Protein AF-A0A9D2G5L5-F1 (afdb_monomer_lite)

Organism: NCBI:txid2838603

Radius of gyration: 13.99 Å; chains: 1; bounding box: 35×31×36 Å

Sequence (113 aa):
MSSQYHLGKGLHDAEVMKINEIQLLYDYHEKNPRRNYLEIELNSSQALFDRNIKAVRLYNYKIIEGDLTLIGTWWLDDQIVSQGSFLVVKMQFRSQCAIHKLTVKCSDYELIK

pLDDT: mean 88.25, std 10.61, range [40.03, 97.0]

Structure (mmCIF, N/CA/C/O backbone):
data_AF-A0A9D2G5L5-F1
#
_entry.id   AF-A0A9D2G5L5-F1
#
loop_
_atom_site.group_PDB
_atom_site.id
_atom_site.type_symbol
_atom_site.label_atom_id
_atom_site.label_alt_id
_atom_site.label_comp_id
_atom_site.label_asym_id
_atom_site.label_entity_id
_atom_site.label_seq_id
_atom_site.pdbx_PDB_ins_code
_atom_site.Cartn_x
_atom_site.Cartn_y
_atom_site.Cartn_z
_atom_site.occupancy
_atom_site.B_iso_or_equiv
_atom_site.auth_seq_id
_atom_site.auth_comp_id
_atom_site.auth_asym_id
_atom_site.auth_atom_id
_atom_site.pdbx_PDB_model_num
ATOM 1 N N . MET A 1 1 ? 2.221 15.308 -19.890 1.00 40.03 1 MET A N 1
ATOM 2 C CA . MET A 1 1 ? 1.010 15.263 -19.045 1.00 40.03 1 MET A CA 1
ATOM 3 C C . MET A 1 1 ? 1.111 14.024 -18.170 1.00 40.03 1 MET A C 1
ATOM 5 O O . MET A 1 1 ? 1.112 12.931 -18.715 1.00 40.03 1 MET A O 1
ATOM 9 N N . SER A 1 2 ? 1.305 14.169 -16.859 1.00 47.31 2 SER A N 1
ATOM 10 C CA . SER A 1 2 ? 1.259 13.040 -15.920 1.00 47.31 2 SER A CA 1
ATOM 11 C C . SER A 1 2 ? -0.199 12.771 -15.559 1.00 47.31 2 SER A C 1
ATOM 13 O O . SER A 1 2 ? -0.806 13.573 -14.850 1.00 47.31 2 SER A O 1
ATOM 15 N N . SER A 1 3 ? -0.770 11.687 -16.076 1.00 56.56 3 SER A N 1
ATOM 16 C CA . SER A 1 3 ? -2.111 11.243 -15.691 1.00 56.56 3 SER A CA 1
ATOM 17 C C . SER A 1 3 ? -2.101 10.798 -14.226 1.00 56.56 3 SER A C 1
ATOM 19 O O . SER A 1 3 ? -1.258 9.989 -13.834 1.00 56.56 3 SER A O 1
ATOM 21 N N . GLN A 1 4 ? -3.003 11.361 -13.420 1.00 62.72 4 GLN A N 1
ATOM 22 C CA . GLN A 1 4 ? -3.224 10.962 -12.029 1.00 62.72 4 GLN A CA 1
ATOM 23 C C . GLN A 1 4 ? -4.328 9.903 -11.976 1.00 62.72 4 GLN A C 1
ATOM 25 O O . GLN A 1 4 ? -5.394 10.091 -12.563 1.00 62.72 4 GLN A O 1
ATOM 30 N N . TYR A 1 5 ? -4.056 8.801 -11.280 1.00 69.88 5 TYR A N 1
ATOM 31 C CA . TYR A 1 5 ? -4.996 7.700 -11.049 1.00 69.88 5 TYR A CA 1
ATOM 32 C C . TYR A 1 5 ? -5.117 7.423 -9.543 1.00 69.88 5 TYR A C 1
ATOM 34 O O . TYR A 1 5 ? -4.289 7.892 -8.770 1.00 69.88 5 TYR A O 1
ATOM 42 N N . HIS A 1 6 ? -6.125 6.657 -9.133 1.00 71.62 6 HIS A N 1
ATOM 43 C CA . HIS A 1 6 ? -6.319 6.193 -7.750 1.00 71.62 6 HIS A CA 1
ATOM 44 C C . HIS A 1 6 ? -6.233 4.657 -7.714 1.00 71.62 6 HIS A C 1
ATOM 46 O O . HIS A 1 6 ? -6.474 4.015 -8.743 1.00 71.62 6 HIS A O 1
ATOM 52 N N . LEU A 1 7 ? -5.950 4.057 -6.556 1.00 73.06 7 LEU A N 1
ATOM 53 C CA . LEU A 1 7 ? -5.871 2.612 -6.273 1.00 73.06 7 LEU A CA 1
ATOM 54 C C . LEU A 1 7 ? -7.250 1.917 -6.295 1.00 73.06 7 LEU A C 1
ATOM 56 O O . LEU A 1 7 ? -7.533 0.993 -5.542 1.00 73.06 7 LEU A O 1
ATOM 60 N N . GLY A 1 8 ? -8.115 2.332 -7.216 1.00 60.56 8 GLY A N 1
ATOM 61 C CA . GLY A 1 8 ? -9.545 2.072 -7.167 1.00 60.56 8 GLY A CA 1
ATOM 62 C C . GLY A 1 8 ? -10.228 3.186 -6.385 1.00 60.56 8 GLY A C 1
ATOM 63 O O . GLY A 1 8 ? -9.766 3.602 -5.331 1.00 60.56 8 GLY A O 1
ATOM 64 N N . LYS A 1 9 ? -11.350 3.694 -6.897 1.00 62.72 9 LYS A N 1
ATOM 65 C CA . LYS A 1 9 ? -12.104 4.803 -6.283 1.00 62.72 9 LYS A CA 1
ATOM 66 C C . LYS A 1 9 ? -12.706 4.456 -4.907 1.00 62.72 9 LYS A C 1
ATOM 68 O O . LYS A 1 9 ? -13.627 5.134 -4.493 1.00 62.72 9 LYS A O 1
ATOM 73 N N . GLY A 1 10 ? -12.276 3.379 -4.246 1.00 64.94 10 GLY A N 1
ATOM 74 C CA . GLY A 1 10 ? -13.098 2.635 -3.302 1.00 64.94 10 GLY A CA 1
ATOM 75 C C . GLY A 1 10 ? -12.480 2.213 -1.992 1.00 64.94 10 GLY A C 1
ATOM 76 O O . GLY A 1 10 ? -13.207 1.586 -1.236 1.00 64.94 10 GLY A O 1
ATOM 77 N N . LEU A 1 11 ? -11.222 2.557 -1.710 1.00 83.62 11 LEU A N 1
ATOM 78 C CA . LEU A 1 11 ? -10.570 2.169 -0.457 1.00 83.62 11 LEU A CA 1
ATOM 79 C C . LEU A 1 11 ? -10.873 3.102 0.717 1.00 83.62 11 LEU A C 1
ATOM 81 O O . LEU A 1 11 ? -10.549 2.742 1.838 1.00 83.62 11 LEU A O 1
ATOM 85 N N . HIS A 1 12 ? -11.513 4.254 0.495 1.00 85.75 12 HIS A N 1
ATOM 86 C CA . HIS A 1 12 ? -11.907 5.167 1.575 1.00 85.75 12 HIS A CA 1
ATOM 87 C C . HIS A 1 12 ? -12.687 4.422 2.670 1.00 85.75 12 HIS A C 1
ATOM 89 O O . HIS A 1 12 ? -13.629 3.695 2.347 1.00 85.75 12 HIS A O 1
ATOM 95 N N . ASP A 1 13 ? -12.286 4.613 3.927 1.00 87.94 13 ASP A N 1
ATOM 96 C CA . ASP A 1 13 ? -12.781 3.928 5.134 1.00 87.94 13 ASP A CA 1
ATOM 97 C C . ASP A 1 13 ? -12.403 2.441 5.277 1.00 87.94 13 ASP A C 1
ATOM 99 O O . ASP A 1 13 ? -12.833 1.781 6.225 1.00 87.94 13 ASP A O 1
ATOM 103 N N . ALA A 1 14 ? -11.548 1.894 4.407 1.00 92.06 14 ALA A N 1
ATOM 104 C CA . ALA A 1 14 ? -10.951 0.582 4.644 1.00 92.06 14 ALA A CA 1
ATOM 105 C C . ALA A 1 14 ? -9.927 0.660 5.789 1.00 92.06 14 ALA A C 1
ATOM 107 O O . ALA A 1 14 ? -9.037 1.512 5.788 1.00 92.06 14 ALA A O 1
ATOM 108 N N . GLU A 1 15 ? -10.032 -0.238 6.764 1.00 94.94 15 GLU A N 1
ATOM 109 C CA . GLU A 1 15 ? -9.094 -0.310 7.888 1.00 94.94 15 GLU A CA 1
ATOM 110 C C . GLU A 1 15 ? -7.869 -1.150 7.513 1.00 94.94 15 GLU A C 1
ATOM 112 O O . GLU A 1 15 ? -8.004 -2.244 6.965 1.00 94.94 15 GLU A O 1
ATOM 117 N N . VAL A 1 16 ? -6.670 -0.664 7.832 1.00 95.62 16 VAL A N 1
ATOM 118 C CA . VAL A 1 16 ? -5.423 -1.415 7.662 1.00 95.62 16 VAL A CA 1
ATOM 119 C C . VAL A 1 16 ? -5.306 -2.459 8.765 1.00 95.62 16 VAL A C 1
ATOM 121 O O . VAL A 1 16 ? -5.074 -2.137 9.930 1.00 95.62 16 VAL A O 1
ATOM 124 N N . MET A 1 17 ? -5.408 -3.726 8.381 1.00 96.69 17 MET A N 1
ATOM 125 C CA . MET A 1 17 ? -5.340 -4.859 9.303 1.00 96.69 17 MET A CA 1
ATOM 126 C C . MET A 1 17 ? -3.907 -5.330 9.515 1.00 96.69 17 MET A C 1
ATOM 128 O O . MET A 1 17 ? -3.529 -5.726 10.617 1.00 96.69 17 MET A O 1
ATOM 132 N N . LYS A 1 18 ? -3.106 -5.314 8.447 1.00 96.69 18 LYS A N 1
ATOM 133 C CA . LYS A 1 18 ? -1.746 -5.845 8.467 1.00 96.69 18 LYS A CA 1
ATOM 134 C C . LYS A 1 18 ? -0.906 -5.236 7.358 1.00 96.69 18 LYS A C 1
ATOM 136 O O . LYS A 1 18 ? -1.420 -4.878 6.300 1.00 96.69 18 LYS A O 1
ATOM 141 N N . ILE A 1 19 ? 0.396 -5.160 7.602 1.00 96.00 19 ILE A N 1
ATOM 142 C CA . ILE A 1 19 ? 1.388 -4.785 6.600 1.00 96.00 19 ILE A CA 1
ATOM 143 C C . ILE A 1 19 ? 2.445 -5.883 6.544 1.00 96.00 19 ILE A C 1
ATOM 145 O O . ILE A 1 19 ? 3.027 -6.231 7.572 1.00 96.00 19 ILE A O 1
ATOM 149 N N . ASN A 1 20 ? 2.686 -6.420 5.350 1.00 96.06 20 ASN A N 1
ATOM 150 C CA . ASN A 1 20 ? 3.730 -7.406 5.100 1.00 96.06 20 ASN A CA 1
ATOM 151 C C . ASN A 1 20 ? 4.752 -6.843 4.106 1.00 96.06 20 ASN A C 1
ATOM 153 O O . ASN A 1 20 ? 4.405 -6.389 3.015 1.00 96.06 20 ASN A O 1
ATOM 157 N N . GLU A 1 21 ? 6.027 -6.937 4.469 1.00 95.62 21 GLU A N 1
ATOM 158 C CA . GLU A 1 21 ? 7.158 -6.673 3.584 1.00 95.62 21 GLU A CA 1
ATOM 159 C C . GLU A 1 21 ? 7.734 -8.011 3.125 1.00 95.62 21 GLU A C 1
ATOM 161 O O . GLU A 1 21 ? 8.268 -8.773 3.932 1.00 95.62 21 GLU A O 1
ATOM 166 N N . ILE A 1 22 ? 7.597 -8.334 1.838 1.00 95.62 22 ILE A N 1
ATOM 167 C CA . ILE A 1 22 ? 7.931 -9.668 1.333 1.00 95.62 22 ILE A CA 1
ATOM 168 C C . ILE A 1 22 ? 9.026 -9.562 0.281 1.00 95.62 22 ILE A C 1
ATOM 170 O O . ILE A 1 22 ? 8.891 -8.853 -0.716 1.00 95.62 22 ILE A O 1
ATOM 174 N N . GLN A 1 23 ? 10.120 -10.289 0.505 1.00 93.50 23 GLN A N 1
ATOM 175 C CA . GLN A 1 23 ? 11.172 -10.492 -0.486 1.00 93.50 23 GLN A CA 1
ATOM 176 C C . GLN A 1 23 ? 10.825 -11.716 -1.332 1.00 93.50 23 GLN A C 1
ATOM 178 O O . GLN A 1 23 ? 10.468 -12.769 -0.804 1.00 93.50 23 GLN A O 1
ATOM 183 N N . LEU A 1 24 ? 10.927 -11.571 -2.647 1.00 89.69 24 LEU A N 1
ATOM 184 C CA . LEU A 1 24 ? 10.720 -12.646 -3.606 1.00 89.69 24 LEU A CA 1
ATOM 185 C C . LEU A 1 24 ? 12.066 -13.247 -4.003 1.00 89.69 24 LEU A C 1
ATOM 187 O O . LEU A 1 24 ? 13.098 -12.571 -4.000 1.00 89.69 24 LEU A O 1
ATOM 191 N N . LEU A 1 25 ? 12.052 -14.526 -4.371 1.00 85.81 25 LEU A N 1
ATOM 192 C CA . LEU A 1 25 ? 13.224 -15.161 -4.958 1.00 85.81 25 LEU A CA 1
ATOM 193 C C . LEU A 1 25 ? 13.526 -14.492 -6.300 1.00 85.81 25 LEU A C 1
ATOM 195 O O . LEU A 1 25 ? 12.658 -14.386 -7.163 1.00 85.81 25 LEU A O 1
ATOM 199 N N . TYR A 1 26 ? 14.759 -14.019 -6.454 1.00 76.94 26 TYR A N 1
ATOM 200 C CA . TYR A 1 26 ? 15.203 -13.367 -7.678 1.00 76.94 26 TYR A CA 1
ATOM 201 C C . TYR A 1 26 ? 15.289 -14.385 -8.819 1.00 76.94 26 TYR A C 1
ATOM 203 O O . TYR A 1 26 ? 16.189 -15.228 -8.828 1.00 76.94 26 TYR A O 1
ATOM 211 N N . ASP A 1 27 ? 14.380 -14.283 -9.787 1.00 80.62 27 ASP A N 1
ATOM 212 C CA . ASP A 1 27 ? 14.466 -15.037 -11.034 1.00 80.62 27 ASP A CA 1
ATOM 213 C C . ASP A 1 27 ? 15.260 -14.240 -12.078 1.00 80.62 27 ASP A C 1
ATOM 215 O O . ASP A 1 27 ? 14.817 -13.213 -12.589 1.00 80.62 27 ASP A O 1
ATOM 219 N N . TYR A 1 28 ? 16.466 -14.703 -12.396 1.00 75.06 28 TYR A N 1
ATOM 220 C CA . TYR A 1 28 ? 17.345 -14.048 -13.365 1.00 75.06 28 TYR A CA 1
ATOM 221 C C . TYR A 1 28 ? 16.949 -14.311 -14.827 1.00 75.06 28 TYR A C 1
ATOM 223 O O . TYR A 1 28 ? 17.529 -13.697 -15.725 1.00 75.06 28 TYR A O 1
ATOM 231 N N . HIS A 1 29 ? 15.993 -15.209 -15.081 1.00 83.31 29 HIS A N 1
ATOM 232 C CA . HIS A 1 29 ? 15.456 -15.463 -16.417 1.00 83.31 29 HIS A CA 1
ATOM 233 C C . HIS A 1 29 ? 14.374 -14.454 -16.816 1.00 83.31 29 HIS A C 1
ATOM 235 O O . HIS A 1 29 ? 14.127 -14.256 -18.009 1.00 83.31 29 HIS A O 1
ATOM 241 N N . GLU A 1 30 ? 13.741 -13.784 -15.850 1.00 80.94 30 GLU A N 1
ATOM 242 C CA . GLU A 1 30 ? 12.759 -12.746 -16.138 1.00 80.94 30 GLU A CA 1
ATOM 243 C C . GLU A 1 30 ? 13.434 -11.443 -16.581 1.00 80.94 30 GLU A C 1
ATOM 245 O O . GLU A 1 30 ? 14.372 -10.944 -15.963 1.00 80.94 30 GLU A O 1
ATOM 250 N N . LYS A 1 31 ? 12.905 -10.827 -17.646 1.00 75.38 31 LYS A N 1
ATOM 251 C CA . LYS A 1 31 ? 13.397 -9.536 -18.157 1.00 75.38 31 LYS A CA 1
ATOM 252 C C . LYS A 1 31 ? 13.232 -8.395 -17.140 1.00 75.38 31 LYS A C 1
ATOM 254 O O . LYS A 1 31 ? 14.036 -7.469 -17.138 1.00 75.38 31 LYS A O 1
ATOM 259 N N . ASN A 1 32 ? 12.192 -8.456 -16.304 1.00 75.12 32 ASN A N 1
ATOM 260 C CA . ASN A 1 32 ? 11.875 -7.478 -15.259 1.00 75.12 32 ASN A CA 1
ATOM 261 C C . ASN A 1 32 ? 11.446 -8.210 -13.974 1.00 75.12 32 ASN A C 1
ATOM 263 O O . ASN A 1 32 ? 10.253 -8.246 -13.668 1.00 75.12 32 ASN A O 1
ATOM 267 N N . PRO A 1 33 ? 12.391 -8.806 -13.233 1.00 83.81 33 PRO A N 1
ATOM 268 C CA . PRO A 1 33 ? 12.053 -9.672 -12.116 1.00 83.81 33 PRO A CA 1
ATOM 269 C C . PRO A 1 33 ? 11.414 -8.889 -10.974 1.00 83.81 33 PRO A C 1
ATOM 271 O O . PRO A 1 33 ? 11.902 -7.821 -10.579 1.00 83.81 33 PRO A O 1
ATOM 274 N N . ARG A 1 34 ? 10.340 -9.443 -10.408 1.00 88.12 34 ARG A N 1
ATOM 275 C CA . ARG A 1 34 ? 9.756 -8.959 -9.151 1.00 88.12 34 ARG A CA 1
ATOM 276 C C . ARG A 1 34 ? 10.641 -9.417 -7.992 1.00 88.12 34 ARG A C 1
ATOM 278 O O . ARG A 1 34 ? 10.814 -10.604 -7.760 1.00 88.12 34 ARG A O 1
ATOM 285 N N . ARG A 1 35 ? 11.224 -8.461 -7.272 1.00 90.62 35 ARG A N 1
ATOM 286 C CA . ARG A 1 35 ? 12.203 -8.690 -6.196 1.00 90.62 35 ARG A CA 1
ATOM 287 C C . ARG A 1 35 ? 11.582 -8.619 -4.814 1.00 90.62 35 ARG A C 1
ATOM 289 O O . ARG A 1 35 ? 12.040 -9.284 -3.897 1.00 90.62 35 ARG A O 1
ATOM 296 N N . ASN A 1 36 ? 10.563 -7.787 -4.660 1.00 94.62 36 ASN A N 1
ATOM 297 C CA . ASN A 1 36 ? 9.844 -7.627 -3.410 1.00 94.62 36 ASN A CA 1
ATOM 298 C C . ASN A 1 36 ? 8.425 -7.119 -3.677 1.00 94.62 36 ASN A C 1
ATOM 300 O O . ASN A 1 36 ? 8.102 -6.691 -4.793 1.00 94.62 36 ASN A O 1
ATOM 304 N N . TYR A 1 37 ? 7.592 -7.145 -2.646 1.00 96.25 37 TYR A N 1
ATOM 305 C CA . TYR A 1 37 ? 6.360 -6.378 -2.619 1.00 96.25 37 TYR A CA 1
ATOM 306 C C . TYR A 1 37 ? 5.993 -5.942 -1.201 1.00 96.25 37 TYR A C 1
ATOM 308 O O . TYR A 1 37 ? 6.340 -6.602 -0.220 1.00 96.25 37 TYR A O 1
ATOM 316 N N . LEU A 1 38 ? 5.291 -4.814 -1.127 1.00 97.00 38 LEU A N 1
ATOM 317 C CA . LEU A 1 38 ? 4.598 -4.357 0.068 1.00 97.00 38 LEU A CA 1
ATOM 318 C C . LEU A 1 38 ? 3.146 -4.782 -0.070 1.00 97.00 38 LEU A C 1
ATOM 320 O O . LEU A 1 38 ? 2.509 -4.444 -1.067 1.00 97.00 38 LEU A O 1
ATOM 324 N N . GLU A 1 39 ? 2.633 -5.512 0.905 1.00 97.00 39 GLU A N 1
ATOM 325 C CA . GLU A 1 39 ? 1.229 -5.896 0.973 1.00 97.00 39 GLU A CA 1
ATOM 326 C C . GLU A 1 39 ? 0.571 -5.203 2.158 1.00 97.00 39 GLU A C 1
ATOM 328 O O . GLU A 1 39 ? 1.034 -5.321 3.292 1.00 97.00 39 GLU A O 1
ATOM 333 N N . ILE A 1 40 ? -0.503 -4.473 1.878 1.00 95.81 40 ILE A N 1
ATOM 334 C CA . ILE A 1 40 ? -1.345 -3.825 2.878 1.00 95.81 40 ILE A CA 1
ATOM 335 C C . ILE A 1 40 ? -2.668 -4.580 2.877 1.00 95.81 40 ILE A C 1
ATOM 337 O O . ILE A 1 40 ? -3.439 -4.465 1.925 1.00 95.81 40 ILE A O 1
ATOM 341 N N . GLU A 1 41 ? -2.905 -5.380 3.910 1.00 96.00 41 GLU A N 1
ATOM 342 C CA . GLU A 1 41 ? -4.166 -6.094 4.100 1.00 96.00 41 GLU A CA 1
ATOM 343 C C . GLU A 1 41 ? -5.200 -5.152 4.714 1.00 96.00 41 GLU A C 1
ATOM 345 O O . GLU A 1 41 ? -4.917 -4.419 5.667 1.00 96.00 41 GLU A O 1
ATOM 350 N N . LEU A 1 42 ? -6.407 -5.184 4.162 1.00 94.31 42 LEU A N 1
ATOM 351 C CA . LEU A 1 42 ? -7.478 -4.245 4.439 1.00 94.31 42 LEU A CA 1
ATOM 352 C C . LEU A 1 42 ? -8.747 -4.975 4.872 1.00 94.31 42 LEU A C 1
ATOM 354 O O . LEU A 1 42 ? -9.159 -5.967 4.270 1.00 94.31 42 LEU A O 1
ATOM 358 N N . ASN A 1 43 ? -9.428 -4.417 5.865 1.00 93.25 43 ASN A N 1
ATOM 359 C CA . ASN A 1 43 ? -10.831 -4.689 6.116 1.00 93.25 43 ASN A CA 1
ATOM 360 C C . ASN A 1 43 ? -11.664 -3.643 5.367 1.00 93.25 43 ASN A C 1
ATOM 362 O O . ASN A 1 43 ? -11.923 -2.547 5.862 1.00 93.25 43 ASN A O 1
ATOM 366 N N . SER A 1 44 ? -12.087 -3.996 4.156 1.00 88.12 44 SER A N 1
ATOM 367 C CA . SER A 1 44 ? -12.904 -3.144 3.289 1.00 88.12 44 SER A CA 1
ATOM 368 C C . SER A 1 44 ? -14.410 -3.304 3.507 1.00 88.12 44 SER A C 1
ATOM 370 O O . SER A 1 44 ? -15.198 -2.747 2.748 1.00 88.12 44 SER A O 1
ATOM 372 N N . SER A 1 45 ? -14.859 -4.007 4.554 1.00 85.88 45 SER A N 1
ATOM 373 C CA . SER A 1 45 ? -16.299 -4.180 4.829 1.00 85.88 45 SER A CA 1
ATOM 374 C C . SER A 1 45 ? -17.051 -2.850 4.977 1.00 85.88 45 SER A C 1
ATOM 376 O O . SER A 1 45 ? -18.229 -2.761 4.623 1.00 85.88 45 SER A O 1
ATOM 378 N N . GLN A 1 46 ? -16.350 -1.818 5.452 1.00 79.69 46 GLN A N 1
ATOM 379 C CA . GLN A 1 46 ? -16.856 -0.455 5.614 1.00 79.69 46 GLN A CA 1
ATOM 380 C C . GLN A 1 46 ? -16.449 0.482 4.473 1.00 79.69 46 GLN A C 1
ATOM 382 O O . GLN A 1 46 ? -16.832 1.647 4.481 1.00 79.69 46 GLN A O 1
ATOM 387 N N . ALA A 1 47 ? -15.715 -0.017 3.477 1.00 80.69 47 ALA A N 1
ATOM 388 C CA . ALA A 1 47 ? -15.218 0.812 2.399 1.00 80.69 47 ALA A CA 1
ATOM 389 C C . ALA A 1 47 ? -16.373 1.398 1.571 1.00 80.69 47 ALA A C 1
ATOM 391 O O . ALA A 1 47 ? -17.390 0.736 1.303 1.00 80.69 47 ALA A O 1
ATOM 392 N N . LEU A 1 48 ? -16.215 2.660 1.171 1.00 75.19 48 LEU A N 1
ATOM 393 C CA . LEU A 1 48 ? -17.321 3.448 0.629 1.00 75.19 48 LEU A CA 1
ATOM 394 C C . LEU A 1 48 ? -17.765 2.988 -0.768 1.00 75.19 48 LEU A C 1
ATOM 396 O O . LEU A 1 48 ? -18.940 3.134 -1.104 1.00 75.19 48 LEU A O 1
ATOM 400 N N . PHE A 1 49 ? -16.864 2.396 -1.565 1.00 73.19 49 PHE A N 1
ATOM 401 C CA . PHE A 1 49 ? -17.199 1.970 -2.930 1.00 73.19 49 PHE A CA 1
ATOM 402 C C . PHE A 1 49 ? -16.861 0.510 -3.257 1.00 73.19 49 PHE A C 1
ATOM 404 O O . PHE A 1 49 ? -17.718 -0.167 -3.822 1.00 73.19 49 PHE A O 1
ATOM 411 N N . ASP A 1 50 ? -15.665 0.000 -2.931 1.00 75.94 50 ASP A N 1
ATOM 412 C CA . ASP A 1 50 ? -15.312 -1.403 -3.213 1.00 75.94 50 ASP A CA 1
ATOM 413 C C . ASP A 1 50 ? -15.006 -2.164 -1.925 1.00 75.94 50 ASP A C 1
ATOM 415 O O . ASP A 1 50 ? -13.935 -2.042 -1.336 1.00 75.94 50 ASP A O 1
ATOM 419 N N . ARG A 1 51 ? -15.979 -2.979 -1.512 1.00 83.81 51 ARG A N 1
ATOM 420 C CA . ARG A 1 51 ? -15.929 -3.781 -0.283 1.00 83.81 51 ARG A CA 1
ATOM 421 C C . ARG A 1 51 ? -15.313 -5.162 -0.467 1.00 83.81 51 ARG A C 1
ATOM 423 O O . ARG A 1 51 ? -15.351 -5.976 0.451 1.00 83.81 51 ARG A O 1
ATOM 430 N N . ASN A 1 52 ? -14.824 -5.465 -1.668 1.00 85.88 52 ASN A N 1
ATOM 431 C CA . ASN A 1 52 ? -14.226 -6.762 -1.954 1.00 85.88 52 ASN A CA 1
ATOM 432 C C . ASN A 1 52 ? -12.706 -6.719 -1.863 1.00 85.88 52 ASN A C 1
ATOM 434 O O . ASN A 1 52 ? -12.097 -7.773 -1.788 1.00 85.88 52 ASN A O 1
ATOM 438 N N . ILE A 1 53 ? -12.077 -5.541 -1.879 1.00 88.94 53 ILE A N 1
ATOM 439 C CA . ILE A 1 53 ? -10.615 -5.458 -1.859 1.00 88.94 53 ILE A CA 1
ATOM 440 C C . ILE A 1 53 ? -10.104 -5.845 -0.471 1.00 88.94 53 ILE A C 1
ATOM 442 O O . ILE A 1 53 ? -10.344 -5.143 0.507 1.00 88.94 53 ILE A O 1
ATOM 446 N N . LYS A 1 54 ? -9.380 -6.955 -0.382 1.00 92.06 54 LYS A N 1
ATOM 447 C CA . LYS A 1 54 ? -8.782 -7.472 0.853 1.00 92.06 54 LYS A CA 1
ATOM 448 C C . LYS A 1 54 ? -7.332 -7.059 1.031 1.00 92.06 54 LYS A C 1
ATOM 450 O O . LYS A 1 54 ? -6.846 -7.066 2.155 1.00 92.06 54 LYS A O 1
ATOM 455 N N . ALA A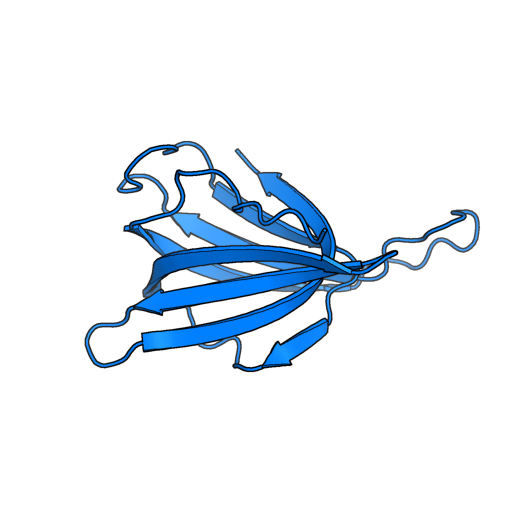 1 55 ? -6.625 -6.735 -0.049 1.00 93.50 55 ALA A N 1
ATOM 456 C CA . ALA A 1 55 ? -5.258 -6.242 0.054 1.00 93.50 55 ALA A CA 1
ATOM 457 C C . ALA A 1 55 ? -4.833 -5.404 -1.153 1.00 93.50 55 ALA A C 1
ATOM 459 O O . ALA A 1 55 ? -5.328 -5.584 -2.266 1.00 93.50 55 ALA A O 1
ATOM 460 N N . VAL A 1 56 ? -3.854 -4.534 -0.927 1.00 94.50 56 VAL A N 1
ATOM 461 C CA . VAL A 1 56 ? -3.115 -3.814 -1.968 1.00 94.50 56 VAL A CA 1
ATOM 462 C C . VAL A 1 56 ? -1.683 -4.324 -1.974 1.00 94.50 56 VAL A C 1
ATOM 464 O O . VAL A 1 56 ? -1.012 -4.287 -0.944 1.00 94.50 56 VAL A O 1
ATOM 467 N N . ARG A 1 57 ? -1.195 -4.773 -3.132 1.00 96.06 57 ARG A N 1
ATOM 468 C CA . ARG A 1 57 ? 0.206 -5.157 -3.336 1.00 96.06 57 ARG A CA 1
ATOM 469 C C . ARG A 1 57 ? 0.921 -4.138 -4.200 1.00 96.06 57 ARG A C 1
ATOM 471 O O . ARG A 1 57 ? 0.439 -3.800 -5.275 1.00 96.06 57 ARG A O 1
ATOM 478 N N . LEU A 1 58 ? 2.095 -3.697 -3.765 1.00 95.56 58 LEU A N 1
ATOM 479 C CA . LEU A 1 58 ? 2.979 -2.802 -4.511 1.00 95.56 58 LEU A CA 1
ATOM 480 C C . LEU A 1 58 ? 4.282 -3.541 -4.826 1.00 95.56 58 LEU A C 1
ATOM 482 O O . LEU A 1 58 ? 5.041 -3.860 -3.915 1.00 95.56 58 LEU A O 1
ATOM 486 N N . TYR A 1 59 ? 4.555 -3.813 -6.103 1.00 94.56 59 TYR A N 1
ATOM 487 C CA . TYR A 1 59 ? 5.703 -4.621 -6.532 1.00 94.56 59 TYR A CA 1
ATOM 488 C C . TYR A 1 59 ? 6.962 -3.795 -6.768 1.00 94.56 59 TYR A C 1
ATOM 490 O O . TYR A 1 59 ? 6.902 -2.700 -7.336 1.00 94.56 59 TYR A O 1
ATOM 498 N N . ASN A 1 60 ? 8.122 -4.368 -6.433 1.00 94.06 60 ASN A N 1
ATOM 499 C CA . ASN A 1 60 ? 9.422 -3.693 -6.483 1.00 94.06 60 ASN A CA 1
ATOM 500 C C . ASN A 1 60 ? 9.368 -2.348 -5.748 1.00 94.06 60 ASN A C 1
ATOM 502 O O . ASN A 1 60 ? 9.750 -1.306 -6.291 1.00 94.06 60 ASN A O 1
ATOM 506 N N . TYR A 1 61 ? 8.791 -2.367 -4.549 1.00 95.06 61 TYR A N 1
ATOM 507 C CA . TYR A 1 61 ? 8.508 -1.167 -3.790 1.00 95.06 61 TYR A CA 1
ATOM 508 C C . TYR A 1 61 ? 9.764 -0.601 -3.124 1.00 95.06 61 TYR A C 1
ATOM 510 O O . TYR A 1 61 ? 10.721 -1.305 -2.785 1.00 95.06 61 TYR A O 1
ATOM 518 N N . LYS A 1 62 ? 9.726 0.712 -2.913 1.00 95.69 62 LYS A N 1
ATOM 519 C CA . LYS A 1 62 ? 10.634 1.467 -2.060 1.00 95.69 62 LYS A CA 1
ATOM 520 C C . LYS A 1 62 ? 9.846 2.576 -1.374 1.00 95.69 62 LYS A C 1
ATOM 522 O O . LYS A 1 62 ? 9.222 3.393 -2.053 1.00 95.69 62 LYS A O 1
ATOM 527 N N . ILE A 1 63 ? 9.905 2.628 -0.048 1.00 96.00 63 ILE A N 1
ATOM 528 C CA . ILE A 1 63 ? 9.320 3.725 0.728 1.00 96.00 63 ILE A CA 1
ATOM 529 C C . ILE A 1 63 ? 10.160 4.984 0.492 1.00 96.00 63 ILE A C 1
ATOM 531 O O . ILE A 1 63 ? 11.390 4.954 0.570 1.00 96.00 63 ILE A O 1
ATOM 535 N N . ILE A 1 64 ? 9.487 6.071 0.130 1.00 96.56 64 ILE A N 1
ATOM 536 C CA . ILE A 1 64 ? 10.078 7.389 -0.124 1.00 96.56 64 ILE A CA 1
ATOM 537 C C . ILE A 1 64 ? 9.809 8.327 1.053 1.00 96.56 64 ILE A C 1
ATOM 539 O O . ILE A 1 64 ? 10.661 9.145 1.386 1.00 96.56 64 ILE A O 1
ATOM 543 N N . GLU A 1 65 ? 8.639 8.204 1.677 1.00 95.94 65 GLU A N 1
ATOM 544 C CA . GLU A 1 65 ? 8.196 9.035 2.796 1.00 95.94 65 GLU A CA 1
ATOM 545 C C . GLU A 1 65 ? 7.239 8.234 3.679 1.00 95.94 65 GLU A C 1
ATOM 547 O O . GLU A 1 65 ? 6.438 7.456 3.154 1.00 95.94 65 GLU A O 1
ATOM 552 N N . GLY A 1 66 ? 7.291 8.478 4.988 1.00 93.06 66 GLY A N 1
ATOM 553 C CA . GLY A 1 66 ? 6.441 7.819 5.973 1.00 93.06 66 GLY A CA 1
ATOM 554 C C . GLY A 1 66 ? 7.054 6.552 6.551 1.00 93.06 66 GLY A C 1
ATOM 555 O O . GLY A 1 66 ? 8.180 6.170 6.228 1.00 93.06 66 GLY A O 1
ATOM 556 N N . ASP A 1 67 ? 6.283 5.902 7.411 1.00 91.25 67 ASP A N 1
ATOM 557 C CA . ASP A 1 67 ? 6.617 4.624 8.021 1.00 91.25 67 ASP A CA 1
ATOM 558 C C . ASP A 1 67 ? 5.432 3.651 7.911 1.00 91.25 67 ASP A C 1
ATOM 560 O O . ASP A 1 67 ? 4.347 4.002 7.441 1.00 91.2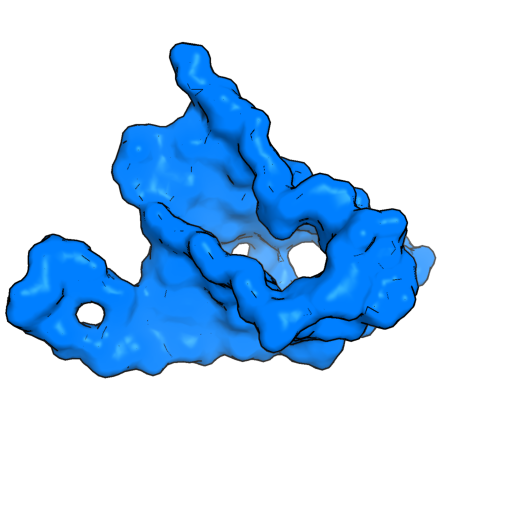5 67 ASP A O 1
ATOM 564 N N . LEU A 1 68 ? 5.670 2.397 8.295 1.00 90.19 68 LEU A N 1
ATOM 565 C CA . LEU A 1 68 ? 4.694 1.313 8.187 1.00 90.19 68 LEU A CA 1
ATOM 566 C C . LEU A 1 68 ? 3.886 1.095 9.476 1.00 90.19 68 LEU A C 1
ATOM 568 O O . LEU A 1 68 ? 3.219 0.070 9.614 1.00 90.19 68 LEU A O 1
ATOM 572 N N . THR A 1 69 ? 3.900 2.034 10.426 1.00 89.88 69 THR A N 1
ATOM 573 C CA . THR A 1 69 ? 3.095 1.951 11.658 1.00 89.88 69 THR A CA 1
ATOM 574 C C . THR A 1 69 ? 1.645 2.388 11.418 1.00 89.88 69 THR A C 1
ATOM 576 O O . THR A 1 69 ? 1.108 3.280 12.067 1.00 89.88 69 THR A O 1
ATOM 579 N N . LEU A 1 70 ? 0.988 1.733 10.456 1.00 92.12 70 LEU A N 1
ATOM 580 C CA . LEU A 1 70 ? -0.348 2.097 9.967 1.00 92.12 70 LEU A CA 1
ATOM 581 C C . LEU A 1 70 ? -1.439 1.096 10.376 1.00 92.12 70 LEU A C 1
ATOM 583 O O . LEU A 1 70 ? -2.596 1.276 10.009 1.00 92.12 70 LEU A O 1
ATOM 587 N N . ILE A 1 71 ? -1.108 0.034 11.113 1.00 94.81 71 ILE A N 1
ATOM 588 C CA . ILE A 1 71 ? -2.101 -0.952 11.570 1.00 94.81 71 ILE A CA 1
ATOM 589 C C . ILE A 1 71 ? -3.145 -0.261 12.462 1.00 94.81 71 ILE A C 1
ATOM 591 O O . ILE A 1 71 ? -2.789 0.501 13.361 1.00 94.81 71 ILE A O 1
ATOM 595 N N . GLY A 1 72 ? -4.428 -0.524 12.203 1.00 93.81 72 GLY A N 1
ATOM 596 C CA . GLY A 1 72 ? -5.560 0.113 12.885 1.00 93.81 72 GLY A CA 1
ATOM 597 C C . GLY A 1 72 ? -5.854 1.542 12.415 1.00 93.81 72 GLY A C 1
ATOM 598 O O . GLY A 1 72 ? -6.600 2.265 13.073 1.00 93.81 72 GLY A O 1
ATOM 599 N N . THR A 1 73 ? -5.249 1.986 11.310 1.00 95.00 73 THR A N 1
ATOM 600 C CA . THR A 1 73 ? -5.594 3.262 10.665 1.00 95.00 73 THR A CA 1
ATOM 601 C C . THR A 1 73 ? -6.558 3.044 9.503 1.00 95.00 73 THR A C 1
ATOM 603 O O . THR A 1 73 ? -6.588 1.974 8.896 1.00 95.00 73 THR A O 1
ATOM 606 N N . TRP A 1 74 ? -7.347 4.068 9.184 1.00 94.19 74 TRP A N 1
ATOM 607 C CA . TRP 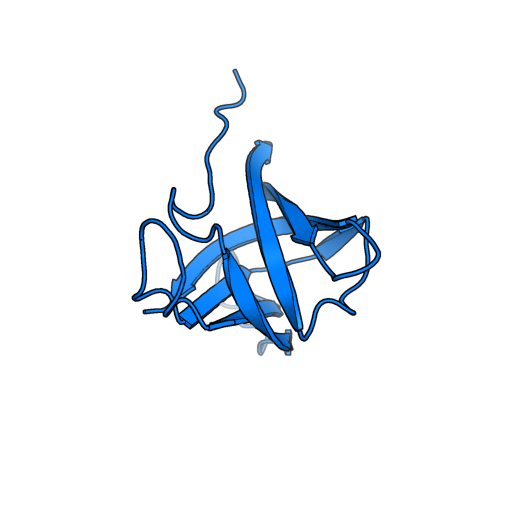A 1 74 ? -8.310 4.039 8.085 1.00 94.19 74 TRP A CA 1
ATOM 608 C C . TRP A 1 74 ? -7.756 4.739 6.860 1.00 94.19 74 TRP A C 1
ATOM 610 O O . TRP A 1 74 ? -7.197 5.835 6.949 1.00 94.19 74 TRP A O 1
ATOM 620 N N . TRP A 1 75 ? -7.937 4.116 5.707 1.00 93.56 75 TRP A N 1
ATOM 621 C CA . TRP A 1 75 ? -7.551 4.664 4.421 1.00 93.56 75 TRP A CA 1
ATOM 622 C C . TRP A 1 75 ? -8.390 5.904 4.107 1.00 93.56 75 TRP A C 1
ATOM 624 O O . TRP A 1 75 ? -9.617 5.838 4.030 1.00 93.56 75 TRP A O 1
ATOM 634 N N . LEU A 1 76 ? -7.727 7.045 3.938 1.00 92.19 76 LEU A N 1
ATOM 635 C CA . LEU A 1 76 ? -8.385 8.331 3.721 1.00 92.19 76 LEU A CA 1
ATOM 636 C C . LEU A 1 76 ? -8.352 8.728 2.249 1.00 92.19 76 LEU A C 1
ATOM 638 O O . LEU A 1 76 ? -9.365 9.122 1.684 1.00 92.19 76 LEU A O 1
ATOM 642 N N . ASP A 1 77 ? -7.184 8.665 1.629 1.00 91.12 77 ASP A N 1
ATOM 643 C CA . ASP A 1 77 ? -7.018 9.083 0.243 1.00 91.12 77 ASP A CA 1
ATOM 644 C C . ASP A 1 77 ? -5.766 8.449 -0.345 1.00 91.12 77 ASP A C 1
ATOM 646 O O . ASP A 1 77 ? -4.826 8.096 0.373 1.00 91.12 77 ASP A O 1
ATOM 650 N N . ASP A 1 78 ? -5.732 8.344 -1.662 1.00 91.75 78 ASP A N 1
ATOM 651 C CA . ASP A 1 78 ? -4.568 7.873 -2.380 1.00 91.75 78 ASP A CA 1
ATOM 652 C C . ASP A 1 78 ? -4.444 8.522 -3.753 1.00 91.75 78 ASP A C 1
ATOM 654 O O . ASP A 1 78 ? -5.400 9.013 -4.349 1.00 91.75 78 ASP A O 1
ATOM 658 N N . GLN A 1 79 ? -3.221 8.538 -4.260 1.00 91.38 79 GLN A N 1
ATOM 659 C CA . GLN A 1 79 ? -2.899 9.085 -5.560 1.00 91.38 79 GLN A CA 1
ATOM 660 C C . GLN A 1 79 ? -1.739 8.319 -6.178 1.00 91.38 79 GLN A C 1
ATOM 662 O O . GLN A 1 79 ? -0.687 8.144 -5.567 1.00 91.38 79 GLN A O 1
ATOM 667 N N . ILE A 1 80 ? -1.893 7.955 -7.442 1.00 91.69 80 ILE A N 1
ATOM 668 C CA . ILE A 1 80 ? -0.869 7.325 -8.264 1.00 91.69 80 ILE A CA 1
ATOM 669 C C . ILE A 1 80 ? -0.404 8.323 -9.319 1.00 91.69 80 ILE A C 1
ATOM 671 O O . ILE A 1 80 ? -1.199 8.871 -10.088 1.00 91.69 80 ILE A O 1
ATOM 675 N N . VAL A 1 81 ? 0.909 8.527 -9.382 1.00 91.69 81 VAL A N 1
ATOM 676 C CA . VAL A 1 81 ? 1.577 9.336 -10.401 1.00 91.69 81 VAL A CA 1
ATOM 677 C C . VAL A 1 81 ? 2.536 8.450 -11.183 1.00 91.69 81 VAL A C 1
ATOM 679 O O . VAL A 1 81 ? 3.476 7.893 -10.618 1.00 91.69 81 VAL A O 1
ATOM 682 N N . SER A 1 82 ? 2.328 8.340 -12.494 1.00 90.25 82 SER A N 1
ATOM 683 C CA . SER A 1 82 ? 3.274 7.652 -13.376 1.00 90.25 82 SER A CA 1
ATOM 684 C C . SER A 1 82 ? 4.470 8.553 -13.697 1.00 90.25 82 SER A C 1
ATOM 686 O O . SER A 1 82 ? 4.301 9.701 -14.115 1.00 90.25 82 SER A O 1
ATOM 688 N N . GLN A 1 83 ? 5.681 8.032 -13.500 1.00 88.94 83 GLN A N 1
ATOM 689 C CA . GLN A 1 83 ? 6.944 8.695 -13.819 1.00 88.94 83 GLN A CA 1
ATOM 690 C C . GLN A 1 83 ? 7.828 7.760 -14.652 1.00 88.94 83 GLN A C 1
ATOM 692 O O . GLN A 1 83 ? 8.702 7.060 -14.140 1.00 88.94 83 GLN A O 1
ATOM 697 N N . GLY A 1 84 ? 7.597 7.742 -15.966 1.00 86.38 84 GLY A N 1
ATOM 698 C CA . GLY A 1 84 ? 8.362 6.906 -16.890 1.00 86.38 84 GLY A CA 1
ATOM 699 C C . GLY A 1 84 ? 8.120 5.417 -16.638 1.00 86.38 84 GLY A C 1
ATOM 700 O O . GLY A 1 84 ? 7.048 4.912 -16.948 1.00 86.38 84 GLY A O 1
ATOM 701 N N . SER A 1 85 ? 9.120 4.720 -16.091 1.00 86.56 85 SER A N 1
ATOM 702 C CA . SER A 1 85 ? 9.087 3.270 -15.844 1.00 86.56 85 SER A CA 1
ATOM 703 C C . SER A 1 85 ? 8.587 2.865 -14.456 1.00 86.56 85 SER A C 1
ATOM 705 O O . SER A 1 85 ? 8.570 1.677 -14.142 1.00 86.56 85 SER A O 1
ATOM 707 N N . PHE A 1 86 ? 8.227 3.825 -13.603 1.00 90.69 86 PHE A N 1
ATOM 708 C CA . PHE A 1 86 ? 7.756 3.546 -12.251 1.00 90.69 86 PHE A CA 1
ATOM 709 C C . PHE A 1 86 ? 6.527 4.373 -11.891 1.00 90.69 86 PHE A C 1
ATOM 711 O O . PHE A 1 86 ? 6.218 5.401 -12.500 1.00 90.69 86 PHE A O 1
ATOM 718 N N . LEU A 1 87 ? 5.840 3.909 -10.857 1.00 93.75 87 LEU A N 1
ATOM 719 C CA . LEU A 1 87 ? 4.694 4.548 -10.244 1.00 93.75 87 LEU A CA 1
ATOM 720 C C . LEU A 1 87 ? 5.110 5.117 -8.889 1.00 93.75 87 LEU A C 1
ATOM 722 O O . LEU A 1 87 ? 5.915 4.531 -8.163 1.00 93.75 87 LEU A O 1
ATOM 726 N N . VAL A 1 88 ? 4.562 6.277 -8.553 1.00 95.06 88 VAL A N 1
ATOM 727 C CA . VAL A 1 88 ? 4.638 6.858 -7.215 1.00 95.06 88 VAL A CA 1
ATOM 728 C C . VAL A 1 88 ? 3.233 6.856 -6.644 1.00 95.06 88 VAL A C 1
ATOM 730 O O . VAL A 1 88 ? 2.366 7.577 -7.132 1.00 95.06 88 VAL A O 1
ATOM 733 N N . VAL A 1 89 ? 3.030 6.033 -5.626 1.00 94.50 89 VAL A N 1
ATOM 734 C CA . VAL A 1 89 ? 1.776 5.870 -4.901 1.00 94.50 89 VAL A CA 1
ATOM 735 C C . VAL A 1 89 ? 1.883 6.653 -3.601 1.00 94.50 89 VAL A C 1
ATOM 737 O O . VAL A 1 89 ? 2.727 6.363 -2.759 1.00 94.50 89 VAL A O 1
ATOM 740 N N . LYS A 1 90 ? 1.045 7.667 -3.446 1.00 94.56 90 LYS A N 1
ATOM 741 C CA . LYS A 1 90 ? 0.906 8.455 -2.225 1.00 94.56 90 LYS A CA 1
ATOM 742 C C . LYS A 1 90 ? -0.373 8.018 -1.546 1.00 94.56 90 LYS A C 1
ATOM 744 O O . LYS A 1 90 ? -1.414 8.039 -2.186 1.00 94.56 90 LYS A O 1
ATOM 749 N N . MET A 1 91 ? -0.297 7.641 -0.283 1.00 94.44 91 MET A N 1
ATOM 750 C CA . MET A 1 91 ? -1.435 7.193 0.511 1.00 94.44 91 MET A CA 1
ATOM 751 C C . MET A 1 91 ? -1.510 8.029 1.780 1.00 94.44 91 MET A C 1
ATOM 753 O O . MET A 1 91 ? -0.485 8.385 2.369 1.00 94.44 91 MET A O 1
ATOM 757 N N . GLN A 1 92 ? -2.729 8.353 2.184 1.00 94.69 92 GLN A N 1
ATOM 758 C CA . GLN A 1 92 ? -3.030 9.027 3.433 1.00 94.69 92 GLN A CA 1
ATOM 759 C C . GLN A 1 92 ? -3.922 8.134 4.273 1.00 94.69 92 GLN A C 1
ATOM 761 O O . GLN A 1 92 ? -4.922 7.599 3.793 1.00 94.69 92 GLN A O 1
ATOM 766 N N . PHE A 1 93 ? -3.569 8.026 5.543 1.00 94.62 93 PHE A N 1
ATOM 767 C CA . PHE A 1 93 ? -4.299 7.241 6.517 1.00 94.62 93 PHE A CA 1
ATOM 768 C C . PHE A 1 93 ? -4.671 8.117 7.697 1.00 94.62 93 PHE A C 1
ATOM 770 O O . PHE A 1 93 ? -3.938 9.033 8.072 1.00 94.62 93 PHE A O 1
ATOM 777 N N . ARG A 1 94 ? -5.808 7.830 8.311 1.00 94.81 94 ARG A N 1
ATOM 778 C CA . ARG A 1 94 ? -6.295 8.530 9.489 1.00 94.81 94 ARG A CA 1
ATOM 779 C C . ARG A 1 94 ? -6.258 7.592 10.683 1.00 94.81 94 ARG A C 1
ATOM 781 O O . ARG A 1 94 ? -6.759 6.477 10.610 1.00 94.81 94 ARG A O 1
ATOM 788 N N . SER A 1 95 ? -5.708 8.062 11.794 1.00 93.38 95 SER A N 1
ATOM 789 C CA . SER A 1 95 ? -5.934 7.483 13.119 1.00 93.38 95 SER A CA 1
ATOM 790 C C . SER A 1 95 ? -6.808 8.425 13.952 1.00 93.38 95 SER A C 1
ATOM 792 O O . SER A 1 95 ? -7.203 9.502 13.498 1.00 93.38 95 SER A O 1
ATOM 794 N N . GLN A 1 96 ? -7.103 8.049 15.197 1.00 88.31 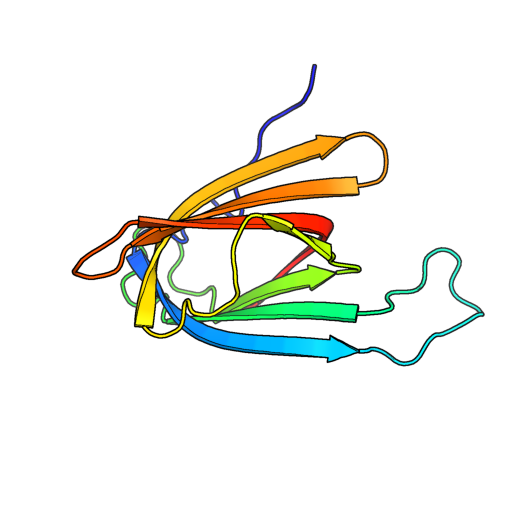96 GLN A N 1
ATOM 795 C CA . GLN A 1 96 ? -7.868 8.903 16.109 1.00 88.31 96 GLN A CA 1
ATOM 796 C C . GLN A 1 96 ? -7.191 10.265 16.364 1.00 88.31 96 GLN A C 1
ATOM 798 O O . GLN A 1 96 ? -7.885 11.264 16.544 1.00 88.31 96 GLN A O 1
ATOM 803 N N . CYS A 1 97 ? -5.854 10.314 16.348 1.00 89.06 97 CYS A N 1
ATOM 804 C CA . CYS A 1 97 ? -5.079 11.481 16.783 1.00 89.06 97 CYS A CA 1
ATOM 805 C C . CYS A 1 97 ? -4.257 12.149 15.670 1.00 89.06 97 CYS A C 1
ATOM 807 O O . CYS A 1 97 ? -3.740 13.242 15.889 1.00 89.06 97 CYS A O 1
ATOM 809 N N . ALA A 1 98 ? -4.092 11.512 14.505 1.00 93.06 98 ALA A N 1
ATOM 810 C CA . ALA A 1 98 ? -3.201 12.012 13.460 1.00 93.06 98 ALA A CA 1
ATOM 811 C C . ALA A 1 98 ? -3.613 11.570 12.049 1.00 93.06 98 ALA A C 1
ATOM 813 O O . ALA A 1 98 ? -4.365 10.612 11.862 1.00 93.06 98 ALA A O 1
ATOM 814 N N . ILE A 1 99 ? -3.063 12.273 11.057 1.00 94.38 99 ILE A N 1
ATOM 815 C CA . ILE A 1 99 ? -3.037 11.832 9.663 1.00 94.38 99 ILE A CA 1
ATOM 816 C C . ILE A 1 99 ? -1.616 11.372 9.356 1.00 94.38 99 ILE A C 1
ATOM 818 O O . ILE A 1 99 ? -0.659 12.122 9.551 1.00 94.38 99 ILE A O 1
ATOM 822 N N . HIS A 1 100 ? -1.501 10.154 8.847 1.00 95.19 100 HIS A N 1
ATOM 823 C CA . HIS A 1 100 ? -0.256 9.531 8.425 1.00 95.19 100 HIS A CA 1
ATOM 824 C C . HIS A 1 100 ? -0.155 9.572 6.909 1.00 95.19 100 HIS A C 1
ATOM 826 O O . HIS A 1 100 ? -1.158 9.449 6.204 1.00 95.19 100 HIS A O 1
ATOM 832 N N . LYS A 1 101 ? 1.060 9.742 6.399 1.00 95.38 101 LYS A N 1
ATOM 833 C CA . LYS A 1 101 ? 1.337 9.745 4.962 1.00 95.38 101 LYS A CA 1
ATOM 834 C C . LYS A 1 101 ? 2.345 8.660 4.656 1.00 95.38 101 LYS A C 1
ATOM 836 O O . LYS A 1 101 ? 3.345 8.549 5.356 1.00 95.38 101 LYS A O 1
ATOM 841 N N . LEU A 1 102 ? 2.092 7.912 3.593 1.00 95.94 102 LEU A N 1
ATOM 842 C CA . LEU A 1 102 ? 3.008 6.914 3.068 1.00 95.94 102 LEU A CA 1
ATOM 843 C C . LEU A 1 102 ? 3.169 7.154 1.569 1.00 95.94 102 LEU A C 1
ATOM 845 O O . LEU A 1 102 ? 2.215 7.026 0.802 1.00 95.94 102 LEU A O 1
ATOM 849 N N . THR A 1 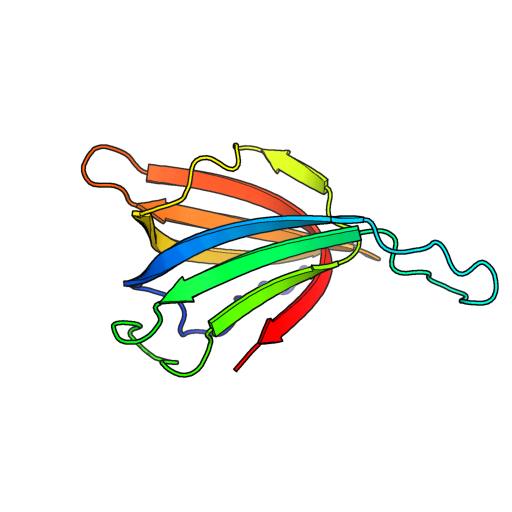103 ? 4.383 7.489 1.144 1.00 96.06 103 THR A N 1
ATOM 850 C CA . THR A 1 103 ? 4.725 7.589 -0.275 1.00 96.06 103 THR A CA 1
ATOM 851 C C . THR A 1 103 ? 5.603 6.410 -0.651 1.00 96.06 103 THR A C 1
ATOM 853 O O . THR A 1 103 ? 6.706 6.243 -0.129 1.00 96.06 103 THR A O 1
ATOM 856 N N . VAL A 1 104 ? 5.141 5.610 -1.604 1.00 96.25 104 VAL A N 1
ATOM 857 C CA . VAL A 1 104 ? 5.822 4.416 -2.093 1.00 96.25 104 VAL A CA 1
ATOM 858 C C . VAL A 1 104 ? 6.097 4.570 -3.577 1.00 96.25 104 VAL A C 1
ATOM 860 O O . VAL A 1 104 ? 5.207 4.844 -4.377 1.00 96.25 104 VAL A O 1
ATOM 863 N N . LYS A 1 105 ? 7.347 4.358 -3.969 1.00 95.56 105 LYS A N 1
ATOM 864 C CA . LYS A 1 105 ? 7.708 4.117 -5.363 1.00 95.56 105 LYS A CA 1
ATOM 865 C C . LYS A 1 105 ? 7.564 2.626 -5.642 1.00 95.56 105 LYS A C 1
ATOM 867 O O . LYS A 1 105 ? 8.130 1.837 -4.896 1.00 95.56 105 LYS A O 1
ATOM 872 N N . CYS A 1 106 ? 6.890 2.237 -6.714 1.00 94.44 106 CYS A N 1
ATOM 873 C CA . CYS A 1 106 ? 6.778 0.841 -7.138 1.00 94.44 106 CYS A CA 1
ATOM 874 C C . CYS A 1 106 ? 6.857 0.713 -8.664 1.00 94.44 106 CYS A C 1
ATOM 876 O O . CYS A 1 106 ? 6.755 1.698 -9.395 1.00 94.44 106 CYS A O 1
ATOM 878 N N . SER A 1 107 ? 7.088 -0.503 -9.155 1.00 93.31 107 SER A N 1
ATOM 879 C CA . SER A 1 107 ? 7.023 -0.796 -10.595 1.00 93.31 107 SER A CA 1
ATOM 880 C C . SER A 1 107 ? 5.599 -1.060 -11.081 1.00 93.31 107 SER A C 1
ATOM 882 O O . SER A 1 107 ? 5.288 -0.760 -12.227 1.00 93.31 107 SER A O 1
ATOM 884 N N . ASP A 1 108 ? 4.757 -1.616 -10.209 1.00 92.06 108 ASP A N 1
ATOM 885 C CA . ASP A 1 108 ? 3.401 -2.063 -10.522 1.00 92.06 108 ASP A CA 1
ATOM 886 C C . ASP A 1 108 ? 2.593 -2.226 -9.222 1.00 92.06 108 ASP A C 1
ATOM 888 O O . ASP A 1 108 ? 3.177 -2.233 -8.128 1.00 92.06 108 ASP A O 1
ATOM 892 N N . TYR A 1 109 ? 1.273 -2.373 -9.330 1.00 92.94 109 TYR A N 1
ATOM 893 C CA . TYR A 1 109 ? 0.389 -2.650 -8.200 1.00 92.94 109 TYR A CA 1
ATOM 894 C C . TYR A 1 109 ? -0.731 -3.637 -8.550 1.00 92.94 109 TYR A C 1
ATOM 896 O O . TYR A 1 109 ? -1.157 -3.744 -9.695 1.00 92.94 109 TYR A O 1
ATOM 904 N N . GLU A 1 110 ? -1.241 -4.339 -7.541 1.00 92.56 110 GLU A N 1
ATOM 905 C CA . GLU A 1 110 ? -2.359 -5.276 -7.666 1.00 92.56 110 GLU A CA 1
ATOM 906 C C . GLU A 1 110 ? -3.356 -5.080 -6.514 1.00 92.56 110 GLU A C 1
ATOM 908 O O . GLU A 1 110 ? -2.961 -4.867 -5.366 1.00 92.56 110 GLU A O 1
ATOM 913 N N . LEU A 1 111 ? -4.653 -5.162 -6.826 1.00 91.50 111 LEU A N 1
ATOM 914 C CA . LEU A 1 111 ? -5.742 -5.159 -5.848 1.00 91.50 111 LEU A CA 1
ATOM 915 C C . LEU A 1 111 ? -6.260 -6.591 -5.684 1.00 91.50 111 LEU A C 1
ATOM 917 O O . LEU A 1 111 ? -6.808 -7.167 -6.626 1.00 91.50 111 LEU A O 1
ATOM 921 N N . ILE A 1 112 ? -6.095 -7.158 -4.494 1.00 91.44 112 ILE A N 1
ATOM 922 C CA . ILE A 1 112 ? -6.516 -8.522 -4.160 1.00 91.44 112 ILE A CA 1
ATOM 923 C C . ILE A 1 112 ? -7.955 -8.491 -3.649 1.00 91.44 112 ILE A C 1
ATOM 925 O O . ILE A 1 112 ? -8.266 -7.681 -2.778 1.00 91.44 112 ILE A O 1
ATOM 929 N N . LYS A 1 113 ? -8.817 -9.369 -4.173 1.00 88.25 113 LYS A N 1
ATOM 930 C CA . LYS A 1 113 ? -10.238 -9.481 -3.798 1.00 88.25 113 LYS A CA 1
ATOM 931 C C . LYS A 1 113 ? -10.541 -10.666 -2.879 1.00 88.25 113 LYS A C 1
ATOM 933 O O . LYS A 1 113 ? -9.723 -11.602 -2.779 1.00 88.25 113 LYS A O 1
#

Foldseek 3Di:
DWDKDFPPPWQFFWAFADKDKAADDFDPVDPDTFGIKIKTATCRCVIPHDRQFGIKIFTPKDWPDFDDPRHGWGW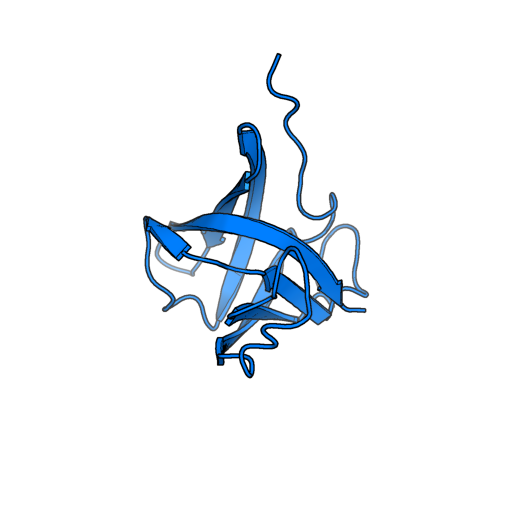HGWMWTDDPQKIWIWTWTDDPPDITITIMIGRDMDGDD

Secondary structure (DSSP, 8-state):
---EE-S-TT-TT-EEEEEEEEEPP--TTSSS---EEEEEEEEGGG-SS-TT--EEEEET-EEEES-S--TTPEEEEEEEEEETTEEEEEEEEE-SS-EEEEEEEESEEEEE-